Protein AF-A0A930A304-F1 (afdb_monomer_lite)

pLDDT: mean 91.07, std 5.42, range [70.44, 96.88]

Sequence (65 aa):
YLCNGKTEGIHHDNILDTAPQCAEEVHTLIHEKLNDITSVFDDFGHHENLTNRYKALSDWLEKQL

Radius of gyration: 12.87 Å; chains: 1; bounding box: 31×22×32 Å

Secondary structure (DSSP, 8-state):
-EEEETTTTTTTTTTTTTHHHHHHHHHHHHHHH-TT--EEEES--TTSSHHHHHHHHHHHHHTT-

Structure (mmCIF, N/CA/C/O backbone):
data_AF-A0A930A304-F1
#
_entry.id   AF-A0A930A304-F1
#
loop_
_atom_site.group_PDB
_atom_site.id
_atom_site.type_symbol
_atom_site.label_atom_id
_atom_site.label_alt_id
_atom_site.label_comp_id
_atom_site.label_asym_id
_atom_site.label_entity_id
_atom_site.label_seq_id
_atom_site.pdbx_PDB_ins_code
_atom_site.Cartn_x
_atom_site.Cartn_y
_atom_site.Cartn_z
_atom_site.occupancy
_atom_site.B_iso_or_equiv
_atom_site.auth_seq_id
_atom_site.auth_comp_id
_atom_site.auth_asym_id
_atom_site.auth_atom_id
_atom_site.pdbx_PDB_model_num
ATOM 1 N N . TYR A 1 1 ? -3.546 -1.696 8.789 1.00 89.19 1 TYR A N 1
ATOM 2 C CA . TYR A 1 1 ? -3.145 -0.750 7.736 1.00 89.19 1 TYR A CA 1
ATOM 3 C C . TYR A 1 1 ? -2.028 -1.379 6.920 1.00 89.19 1 TYR A C 1
ATOM 5 O O . TYR A 1 1 ? -0.975 -1.653 7.482 1.00 89.19 1 TYR A O 1
ATOM 13 N N . LEU A 1 2 ? -2.267 -1.655 5.641 1.00 93.56 2 LEU A N 1
ATOM 14 C CA . LEU A 1 2 ? -1.263 -2.096 4.673 1.00 93.56 2 LEU A CA 1
ATOM 15 C C . LEU A 1 2 ? -1.140 -1.016 3.598 1.00 93.56 2 LEU A C 1
ATOM 17 O O . LEU A 1 2 ? -2.159 -0.556 3.090 1.00 93.56 2 LEU A O 1
ATOM 21 N N . CYS A 1 3 ? 0.082 -0.617 3.255 1.00 94.38 3 CYS A N 1
ATOM 22 C CA . CYS A 1 3 ? 0.338 0.324 2.169 1.00 94.38 3 CYS A CA 1
ATOM 23 C C . CYS A 1 3 ? 1.457 -0.212 1.277 1.00 94.38 3 CYS A C 1
ATOM 25 O O . CYS A 1 3 ? 2.558 -0.455 1.770 1.00 94.38 3 CYS A O 1
ATOM 27 N N . ASN A 1 4 ? 1.166 -0.402 -0.009 1.00 94.00 4 ASN A N 1
ATOM 28 C CA . ASN A 1 4 ? 2.145 -0.777 -1.028 1.00 94.00 4 ASN A CA 1
ATOM 29 C C . ASN A 1 4 ? 2.092 0.199 -2.202 1.00 94.00 4 ASN A C 1
ATOM 31 O O . ASN A 1 4 ? 1.121 0.936 -2.374 1.00 94.00 4 ASN A O 1
ATOM 35 N N . GLY A 1 5 ? 3.148 0.163 -3.005 1.00 93.25 5 GLY A N 1
ATOM 36 C CA . GLY A 1 5 ? 3.330 0.994 -4.178 1.00 93.25 5 GLY A CA 1
ATOM 37 C C . GLY A 1 5 ? 3.167 0.243 -5.495 1.00 93.25 5 GLY A C 1
ATOM 38 O O . GLY A 1 5 ? 3.658 -0.877 -5.625 1.00 93.25 5 GLY A O 1
ATOM 39 N N . LYS A 1 6 ? 2.526 0.851 -6.496 1.00 91.94 6 LYS A N 1
ATOM 40 C CA . LYS A 1 6 ? 2.356 0.262 -7.840 1.00 91.94 6 LYS A CA 1
ATOM 41 C C . LYS A 1 6 ? 3.633 0.248 -8.670 1.00 91.94 6 LYS A C 1
ATOM 43 O O . LYS A 1 6 ? 3.728 -0.516 -9.623 1.00 91.94 6 LYS A O 1
ATOM 48 N N . THR A 1 7 ? 4.601 1.092 -8.333 1.00 89.69 7 THR A N 1
ATOM 49 C CA . THR A 1 7 ? 5.900 1.167 -9.018 1.00 89.69 7 THR A CA 1
ATOM 50 C C . THR A 1 7 ? 7.020 0.548 -8.182 1.00 89.69 7 THR A C 1
ATOM 52 O O . THR A 1 7 ? 8.202 0.795 -8.423 1.00 89.69 7 THR A O 1
ATOM 55 N N . GLU A 1 8 ? 6.667 -0.284 -7.194 1.00 86.00 8 GLU A N 1
ATOM 56 C CA . GLU A 1 8 ? 7.627 -1.089 -6.442 1.00 86.00 8 GLU A CA 1
ATOM 57 C C . GLU A 1 8 ? 8.534 -1.877 -7.399 1.00 86.00 8 GLU A C 1
ATOM 59 O O . GLU A 1 8 ? 8.072 -2.434 -8.391 1.00 86.00 8 GLU A O 1
ATOM 64 N N . GLY A 1 9 ? 9.835 -1.934 -7.112 1.00 81.75 9 GLY A N 1
ATOM 65 C CA . GLY A 1 9 ? 10.764 -2.731 -7.914 1.00 81.75 9 GLY A CA 1
ATOM 66 C C . GLY A 1 9 ? 11.351 -2.042 -9.147 1.00 81.75 9 GLY A C 1
ATOM 67 O O . GLY A 1 9 ? 12.403 -2.484 -9.603 1.00 81.75 9 GLY A O 1
ATOM 68 N N . ILE A 1 10 ? 10.789 -0.915 -9.613 1.00 81.31 10 ILE A N 1
ATOM 69 C CA . ILE A 1 10 ? 11.260 -0.211 -10.828 1.00 81.31 10 ILE A CA 1
ATOM 70 C C . ILE A 1 10 ? 12.729 0.254 -10.753 1.00 81.31 10 ILE A C 1
ATOM 72 O O . ILE A 1 10 ? 13.375 0.486 -11.770 1.00 81.31 10 ILE A O 1
ATOM 76 N N . HIS A 1 11 ? 13.274 0.377 -9.541 1.00 78.75 11 HIS A N 1
ATOM 77 C CA . HIS A 1 11 ? 14.658 0.785 -9.279 1.00 78.75 11 HIS A CA 1
ATOM 78 C C . HIS A 1 11 ? 15.571 -0.364 -8.815 1.00 78.75 11 HIS A C 1
ATOM 80 O O . HIS A 1 11 ? 16.674 -0.107 -8.337 1.00 78.75 11 HIS A O 1
ATOM 86 N N . HIS A 1 12 ? 15.128 -1.620 -8.925 1.00 80.69 12 HIS A N 1
ATOM 87 C CA . HIS A 1 12 ? 15.845 -2.799 -8.422 1.00 80.69 12 HIS A CA 1
ATOM 88 C C . HIS A 1 12 ? 16.264 -3.768 -9.533 1.00 80.69 12 HIS A C 1
ATOM 90 O O . HIS A 1 12 ? 16.159 -4.982 -9.354 1.00 80.69 12 HIS A O 1
ATOM 96 N N . ASP A 1 13 ? 16.701 -3.240 -10.682 1.00 81.44 13 ASP A N 1
ATOM 97 C CA . ASP A 1 13 ? 17.135 -4.026 -11.851 1.00 81.44 13 ASP A CA 1
ATOM 98 C C . ASP A 1 13 ? 16.163 -5.163 -12.194 1.00 81.44 13 ASP A C 1
ATOM 100 O O . ASP A 1 13 ? 16.561 -6.260 -12.589 1.00 81.44 13 ASP A O 1
ATOM 104 N N . ASN A 1 14 ? 14.873 -4.905 -11.977 1.00 70.44 14 ASN A N 1
ATOM 105 C CA . ASN A 1 14 ? 13.774 -5.807 -12.268 1.00 70.44 14 ASN A CA 1
ATOM 106 C C . ASN A 1 14 ? 13.722 -7.119 -11.461 1.00 70.44 14 ASN A C 1
ATOM 108 O O . ASN A 1 14 ? 12.873 -7.977 -11.704 1.00 70.44 14 ASN A O 1
ATOM 112 N N . ILE A 1 15 ? 14.556 -7.266 -10.425 1.00 84.38 15 ILE A N 1
ATOM 113 C CA . ILE A 1 15 ? 14.505 -8.406 -9.485 1.00 84.38 15 ILE A CA 1
ATOM 114 C C . ILE A 1 15 ? 13.140 -8.480 -8.782 1.00 84.38 15 ILE A C 1
ATOM 116 O O . ILE A 1 15 ? 12.687 -9.554 -8.386 1.00 84.38 15 ILE A O 1
ATOM 120 N N . LEU A 1 16 ? 12.483 -7.330 -8.637 1.00 85.50 16 LEU A N 1
ATOM 121 C CA . LEU A 1 16 ? 11.191 -7.171 -7.979 1.00 85.50 16 LEU A CA 1
ATOM 122 C C . LEU A 1 16 ? 10.074 -6.789 -8.963 1.00 85.50 16 LEU A C 1
ATOM 124 O O . LEU A 1 16 ? 9.065 -6.243 -8.532 1.00 85.50 16 LEU A O 1
ATOM 128 N N . ASP A 1 17 ? 10.214 -7.089 -10.258 1.00 85.31 17 ASP A N 1
ATOM 129 C CA . ASP A 1 17 ? 9.214 -6.733 -11.283 1.00 85.31 17 ASP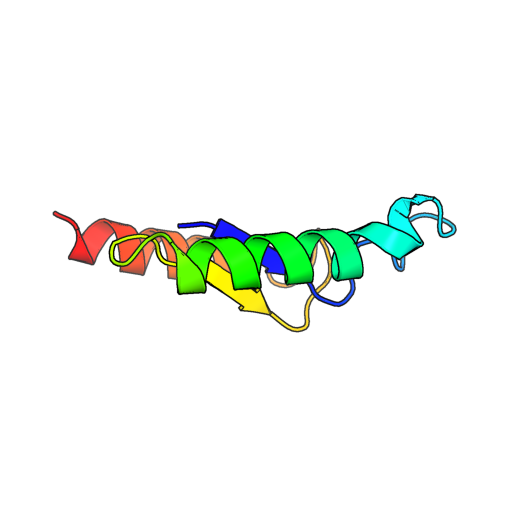 A CA 1
ATOM 130 C C . ASP A 1 17 ? 7.809 -7.263 -10.981 1.00 85.31 17 ASP A C 1
ATOM 132 O O . ASP A 1 17 ? 6.810 -6.643 -11.336 1.00 85.31 17 ASP A O 1
ATOM 136 N N . THR A 1 18 ? 7.713 -8.406 -10.302 1.00 90.50 18 THR A N 1
ATOM 137 C CA . THR A 1 18 ? 6.424 -8.996 -9.929 1.00 90.50 18 THR A CA 1
ATOM 138 C C . THR A 1 18 ? 5.876 -8.452 -8.610 1.00 90.50 18 THR A C 1
ATOM 140 O O . THR A 1 18 ? 4.766 -8.812 -8.230 1.00 90.50 18 THR A O 1
ATOM 143 N N . ALA A 1 19 ? 6.620 -7.611 -7.883 1.00 90.62 19 ALA A N 1
ATOM 144 C CA . ALA A 1 19 ? 6.198 -7.110 -6.577 1.00 90.62 19 ALA A CA 1
ATOM 145 C C . ALA A 1 19 ? 4.886 -6.305 -6.638 1.00 90.62 19 ALA A C 1
ATOM 147 O O . ALA A 1 19 ? 4.022 -6.573 -5.798 1.00 90.62 19 ALA A O 1
ATOM 148 N N . PRO A 1 20 ? 4.660 -5.407 -7.622 1.00 92.06 20 PRO A N 1
ATOM 149 C CA . PRO A 1 20 ? 3.376 -4.724 -7.762 1.00 92.06 20 PRO A CA 1
ATOM 150 C C . PRO A 1 20 ? 2.214 -5.685 -8.023 1.00 92.06 20 PRO A C 1
ATOM 152 O O . PRO A 1 20 ? 1.164 -5.546 -7.404 1.00 92.06 20 PRO A O 1
ATOM 155 N N . GLN A 1 21 ? 2.411 -6.689 -8.883 1.00 93.50 21 GLN A N 1
ATOM 156 C CA . GLN A 1 21 ? 1.373 -7.673 -9.197 1.00 93.50 21 GLN A CA 1
ATOM 157 C C . GLN A 1 21 ? 1.018 -8.523 -7.969 1.00 93.50 21 GLN A C 1
ATOM 159 O O . GLN A 1 21 ? -0.152 -8.660 -7.624 1.00 93.50 21 GLN A O 1
ATOM 164 N N . CYS A 1 22 ? 2.024 -9.030 -7.251 1.00 93.88 22 CYS A N 1
ATOM 165 C CA . CYS A 1 22 ? 1.804 -9.760 -6.003 1.00 93.88 22 CYS A CA 1
ATOM 166 C C . CYS A 1 22 ? 1.102 -8.888 -4.949 1.00 93.88 22 CYS A C 1
ATOM 168 O O . CYS A 1 22 ? 0.240 -9.374 -4.219 1.00 93.88 22 CYS A O 1
ATOM 170 N N . ALA A 1 23 ? 1.468 -7.605 -4.849 1.00 94.75 23 ALA A N 1
ATOM 171 C CA . ALA A 1 23 ? 0.811 -6.680 -3.936 1.00 94.75 23 ALA A CA 1
ATOM 172 C C . ALA A 1 23 ? -0.664 -6.500 -4.312 1.00 94.75 23 ALA A C 1
ATOM 174 O O . ALA A 1 23 ? -1.519 -6.635 -3.441 1.00 94.75 23 ALA A O 1
ATOM 175 N N . GLU A 1 24 ? -0.976 -6.264 -5.587 1.00 95.25 24 GLU A N 1
ATOM 176 C CA . GLU A 1 24 ? -2.353 -6.123 -6.069 1.00 95.25 24 GLU A CA 1
ATOM 177 C C . GLU A 1 24 ? -3.224 -7.319 -5.668 1.00 95.25 24 GLU A C 1
ATOM 179 O O . GLU A 1 24 ? -4.275 -7.127 -5.056 1.00 95.25 24 GLU A O 1
ATOM 184 N N . GLU A 1 25 ? -2.748 -8.545 -5.904 1.00 96.31 25 GLU A N 1
ATOM 185 C CA . GLU A 1 25 ? -3.457 -9.773 -5.520 1.00 96.31 25 GLU A CA 1
ATOM 186 C C . GLU A 1 25 ? -3.746 -9.828 -4.009 1.00 96.31 25 GLU A C 1
ATOM 188 O O . GLU A 1 25 ? -4.856 -10.165 -3.588 1.00 96.31 25 GLU A O 1
ATOM 193 N N . VAL A 1 26 ? -2.774 -9.445 -3.175 1.00 95.12 26 VAL A N 1
ATOM 194 C CA . VAL A 1 26 ? -2.948 -9.376 -1.716 1.00 95.12 26 VAL A CA 1
ATOM 195 C C . VAL A 1 26 ? -3.965 -8.302 -1.322 1.00 95.12 26 VAL A C 1
ATOM 197 O O . VAL A 1 26 ? -4.823 -8.566 -0.479 1.00 95.12 26 VAL A O 1
ATOM 200 N N . HIS A 1 27 ? -3.907 -7.110 -1.925 1.00 96.12 27 HIS A N 1
ATOM 201 C CA . HIS A 1 27 ? -4.865 -6.027 -1.665 1.00 96.12 27 HIS A CA 1
ATOM 202 C C . HIS A 1 27 ? -6.289 -6.452 -2.042 1.00 96.12 27 HIS A C 1
ATOM 204 O O . HIS A 1 27 ? -7.209 -6.256 -1.246 1.00 96.12 27 HIS A O 1
ATOM 210 N N . THR A 1 28 ? -6.476 -7.104 -3.193 1.00 95.00 28 THR A N 1
ATOM 211 C CA . THR A 1 28 ? -7.770 -7.674 -3.600 1.00 95.00 28 THR A CA 1
ATOM 212 C C . THR A 1 28 ? -8.280 -8.688 -2.577 1.00 95.00 28 THR A C 1
ATOM 214 O O . THR A 1 28 ? -9.412 -8.568 -2.111 1.00 95.00 28 THR A O 1
ATOM 217 N N . LEU A 1 29 ? -7.444 -9.644 -2.158 1.00 95.56 29 LEU A N 1
ATOM 218 C CA . LEU A 1 29 ? -7.829 -10.652 -1.165 1.00 95.56 29 LEU A CA 1
ATOM 219 C C . LEU A 1 29 ? -8.199 -10.034 0.190 1.00 95.56 29 LEU A C 1
ATOM 221 O O . LEU A 1 29 ? -9.161 -10.473 0.821 1.00 95.56 29 LEU A O 1
ATOM 225 N N . ILE A 1 30 ? -7.468 -9.012 0.641 1.00 94.50 30 ILE A N 1
ATOM 226 C CA . ILE A 1 30 ? -7.794 -8.288 1.876 1.00 94.50 30 ILE A CA 1
ATOM 227 C C . ILE A 1 30 ? -9.166 -7.627 1.745 1.00 94.50 30 ILE A C 1
ATOM 229 O O . ILE A 1 30 ? -10.006 -7.831 2.618 1.00 94.50 30 ILE A O 1
ATOM 233 N N . HIS A 1 31 ? -9.422 -6.909 0.648 1.00 91.50 31 HIS A N 1
ATOM 234 C CA . HIS A 1 31 ? -10.713 -6.259 0.413 1.00 91.50 31 HIS A CA 1
ATOM 235 C C . HIS A 1 31 ? -11.886 -7.246 0.340 1.00 91.50 31 HIS A C 1
ATOM 237 O O . HIS A 1 31 ? -12.983 -6.917 0.781 1.00 91.50 31 HIS A O 1
ATOM 243 N N . GLU A 1 32 ? -11.673 -8.453 -0.185 1.00 93.56 32 GLU A N 1
ATOM 244 C CA . GLU A 1 32 ? -12.715 -9.481 -0.260 1.00 93.56 32 GLU A CA 1
ATOM 245 C C . GLU A 1 32 ? -12.995 -10.181 1.074 1.00 93.56 32 GLU A C 1
ATOM 247 O O . GLU A 1 32 ? -14.113 -10.650 1.302 1.00 93.56 32 GLU A O 1
ATOM 252 N N . LYS A 1 33 ? -11.973 -10.355 1.920 1.00 94.00 33 LYS A N 1
ATOM 253 C CA . LYS A 1 33 ? -12.053 -11.234 3.099 1.00 94.00 33 LYS A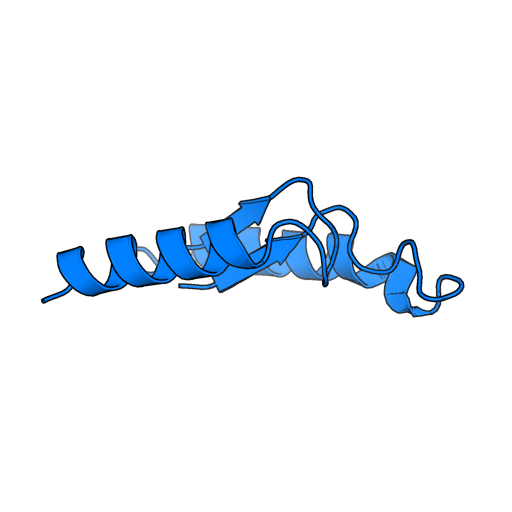 CA 1
ATOM 254 C C . LYS A 1 33 ? -12.126 -10.488 4.424 1.00 94.00 33 LYS A C 1
ATOM 256 O O . LYS A 1 33 ? -12.587 -11.076 5.400 1.00 94.00 33 LYS A O 1
ATOM 261 N N . LEU A 1 34 ? -11.645 -9.248 4.489 1.00 92.25 34 LEU A N 1
ATOM 262 C CA . LEU A 1 34 ? -11.402 -8.535 5.741 1.00 92.25 34 LEU A CA 1
ATOM 263 C C . LEU A 1 34 ? -12.008 -7.129 5.674 1.00 92.25 34 LEU A C 1
ATOM 265 O O . LEU A 1 34 ? -11.505 -6.250 4.984 1.00 92.25 34 LEU A O 1
ATOM 269 N N . ASN A 1 35 ? -13.078 -6.909 6.441 1.00 83.50 35 ASN A N 1
ATOM 270 C CA . ASN A 1 35 ? -13.804 -5.633 6.443 1.00 83.50 35 ASN A CA 1
ATOM 271 C C . ASN A 1 35 ? -13.122 -4.544 7.291 1.00 83.50 35 ASN A C 1
ATOM 273 O O . ASN A 1 35 ? -13.302 -3.360 7.02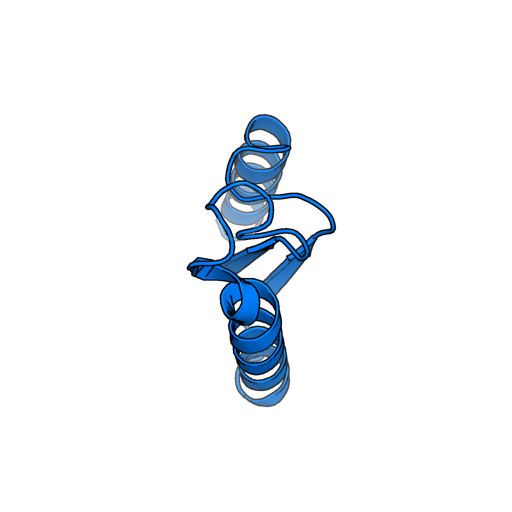1 1.00 83.50 35 ASN A O 1
ATOM 277 N N . ASP A 1 36 ? -12.310 -4.936 8.279 1.00 85.25 36 ASP A N 1
ATOM 278 C CA . ASP A 1 36 ? -11.727 -4.018 9.272 1.00 85.25 36 ASP A CA 1
ATOM 279 C C . ASP A 1 36 ? -10.239 -3.715 9.020 1.00 85.25 36 ASP A C 1
ATOM 281 O O . ASP A 1 36 ? -9.523 -3.220 9.893 1.00 85.25 36 ASP A O 1
ATOM 285 N N . ILE A 1 37 ? -9.737 -4.017 7.818 1.00 88.38 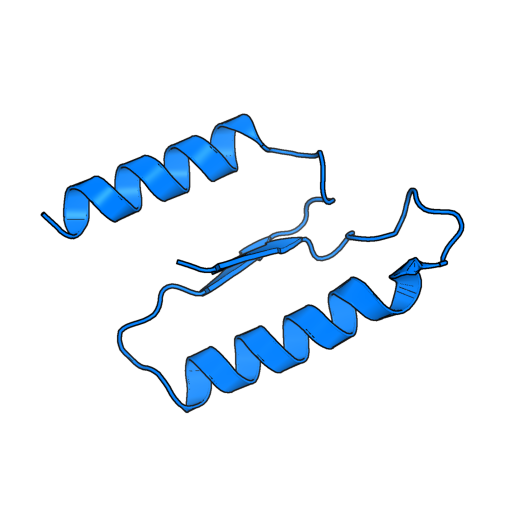37 ILE A N 1
ATOM 286 C CA . ILE A 1 37 ? -8.360 -3.709 7.428 1.00 88.38 37 ILE A CA 1
ATOM 287 C C . ILE A 1 37 ? -8.350 -2.603 6.382 1.00 88.38 37 ILE A C 1
ATOM 289 O O . ILE A 1 37 ? -8.893 -2.731 5.291 1.00 88.38 37 ILE A O 1
ATOM 293 N N . THR A 1 38 ? -7.640 -1.520 6.688 1.00 93.19 38 THR A N 1
ATOM 294 C CA . THR A 1 38 ? -7.291 -0.516 5.682 1.00 93.19 38 THR A CA 1
ATOM 295 C C . THR A 1 38 ? -6.143 -1.021 4.815 1.00 93.19 38 THR A C 1
ATOM 297 O O . THR A 1 38 ? -5.056 -1.291 5.333 1.00 93.19 38 THR A O 1
ATOM 300 N N . SER A 1 39 ? -6.403 -1.113 3.513 1.00 94.75 39 SER A N 1
ATOM 301 C CA . SER A 1 39 ? -5.463 -1.497 2.460 1.00 94.75 39 SER A CA 1
ATOM 302 C C . SER A 1 39 ? -5.342 -0.342 1.464 1.00 94.75 39 SER A C 1
ATOM 304 O O . SER A 1 39 ? -6.356 0.178 1.003 1.00 94.75 39 SER A O 1
ATOM 306 N N . VAL A 1 40 ? -4.118 0.112 1.195 1.00 94.19 40 VAL A N 1
ATOM 307 C CA . VAL A 1 40 ? -3.811 1.240 0.305 1.00 94.19 40 VAL A CA 1
ATOM 308 C C . VAL A 1 40 ? -2.782 0.800 -0.731 1.00 94.19 40 VAL A C 1
ATOM 310 O O . VAL A 1 40 ? -1.709 0.317 -0.372 1.00 94.19 40 VAL A O 1
ATOM 313 N N . PHE A 1 41 ? -3.094 0.998 -2.009 1.00 94.50 41 PHE A N 1
ATOM 314 C CA . PHE A 1 41 ? -2.188 0.694 -3.113 1.00 94.50 41 PHE A CA 1
ATOM 315 C C . PHE A 1 41 ? -1.973 1.949 -3.966 1.00 94.50 41 PHE A C 1
ATOM 317 O O . PHE A 1 41 ? -2.804 2.292 -4.811 1.00 94.50 41 PHE A O 1
ATOM 324 N N . ASP A 1 42 ? -0.910 2.692 -3.658 1.00 94.62 42 ASP A N 1
ATOM 325 C CA . ASP A 1 42 ? -0.648 4.024 -4.214 1.00 94.62 42 ASP A CA 1
ATOM 326 C C . ASP A 1 42 ? 0.276 3.982 -5.446 1.00 94.62 42 ASP A C 1
ATOM 328 O O . ASP A 1 42 ? 0.811 2.938 -5.807 1.00 94.62 42 ASP A O 1
ATOM 332 N N . ASP A 1 43 ? 0.445 5.112 -6.133 1.00 94.00 43 ASP A N 1
ATOM 333 C CA . ASP A 1 43 ? 1.184 5.171 -7.404 1.00 94.00 43 ASP A CA 1
ATOM 334 C C . ASP A 1 43 ? 2.718 5.298 -7.236 1.00 94.00 43 ASP A C 1
ATOM 336 O O . ASP A 1 43 ? 3.422 5.539 -8.214 1.00 94.00 43 ASP A O 1
ATOM 340 N N . PHE A 1 44 ? 3.249 5.162 -6.015 1.00 92.69 44 PHE A N 1
ATOM 341 C CA . PHE A 1 44 ? 4.647 5.471 -5.683 1.00 92.69 44 PHE A CA 1
ATOM 342 C C . PHE A 1 44 ? 5.504 4.221 -5.483 1.00 92.69 44 PHE A C 1
ATOM 344 O O . PHE A 1 44 ? 4.996 3.176 -5.100 1.00 92.69 44 PHE A O 1
ATOM 351 N N . GLY A 1 45 ? 6.819 4.332 -5.652 1.00 88.00 45 GLY A N 1
ATOM 352 C CA . GLY A 1 45 ? 7.770 3.254 -5.378 1.00 88.00 45 GLY A CA 1
ATOM 353 C C . GLY A 1 45 ? 8.069 3.079 -3.885 1.00 88.00 45 GLY A C 1
ATOM 354 O O . GLY A 1 45 ? 7.551 3.798 -3.023 1.00 88.00 45 GLY A O 1
ATOM 355 N N . HIS A 1 46 ? 8.956 2.137 -3.560 1.00 82.94 46 HIS A N 1
ATOM 356 C CA . HIS A 1 46 ? 9.246 1.742 -2.175 1.00 82.94 46 HIS A CA 1
ATOM 357 C C . HIS A 1 46 ? 9.687 2.915 -1.288 1.00 82.94 46 HIS A C 1
ATOM 359 O O . HIS A 1 46 ? 9.162 3.141 -0.197 1.00 82.94 46 HIS A O 1
ATOM 365 N N . HIS A 1 47 ? 10.647 3.692 -1.788 1.00 86.88 47 HIS A N 1
ATOM 366 C CA . HIS A 1 47 ? 11.261 4.809 -1.070 1.00 86.88 47 HIS A CA 1
ATOM 367 C C . HIS A 1 47 ? 10.634 6.166 -1.396 1.00 86.88 47 HIS A C 1
ATOM 369 O O . HIS A 1 47 ? 11.063 7.198 -0.877 1.00 86.88 47 HIS A O 1
ATOM 375 N N . GLU A 1 48 ? 9.615 6.179 -2.245 1.00 91.06 48 GLU A N 1
ATOM 376 C CA . GLU A 1 48 ? 8.919 7.392 -2.630 1.00 91.06 48 GLU A CA 1
ATOM 377 C C . GLU A 1 48 ? 7.800 7.712 -1.631 1.00 91.06 48 GLU A C 1
ATOM 379 O O . GLU A 1 48 ? 7.254 6.839 -0.956 1.00 91.06 48 GLU A O 1
ATOM 384 N N . ASN A 1 49 ? 7.459 8.999 -1.517 1.00 92.69 49 ASN A N 1
ATOM 385 C CA . ASN A 1 49 ? 6.300 9.478 -0.757 1.00 92.69 49 ASN A CA 1
ATOM 386 C C . ASN A 1 49 ? 6.244 9.068 0.740 1.00 92.69 49 ASN A C 1
ATOM 388 O O . ASN A 1 49 ? 5.192 9.164 1.376 1.00 92.69 49 ASN A O 1
ATOM 392 N N . LEU A 1 50 ? 7.372 8.648 1.333 1.00 93.19 50 LEU A N 1
ATOM 393 C CA . LEU A 1 50 ? 7.445 8.105 2.698 1.00 93.19 50 LEU A CA 1
ATOM 394 C C . LEU A 1 50 ? 6.814 9.024 3.750 1.00 93.19 50 LEU A C 1
ATOM 396 O O . LEU A 1 50 ? 6.024 8.564 4.568 1.00 93.19 50 LEU A O 1
ATOM 400 N N . THR A 1 51 ? 7.112 10.326 3.718 1.00 95.19 51 THR A N 1
ATOM 401 C CA . THR A 1 51 ? 6.561 11.297 4.680 1.00 95.19 51 THR A CA 1
ATOM 402 C C . THR A 1 51 ? 5.033 11.308 4.673 1.00 95.19 51 THR A C 1
ATOM 404 O O . THR A 1 51 ? 4.413 11.293 5.736 1.00 95.19 51 THR A O 1
ATOM 407 N N . ASN A 1 52 ? 4.415 11.277 3.490 1.00 95.44 52 ASN A N 1
ATOM 408 C CA . ASN A 1 52 ? 2.959 11.257 3.371 1.00 95.44 52 ASN A CA 1
ATOM 409 C C . ASN A 1 52 ? 2.379 9.899 3.784 1.00 95.44 52 ASN A C 1
ATOM 411 O O . ASN A 1 52 ? 1.342 9.872 4.442 1.00 95.44 52 ASN A O 1
ATOM 415 N N . ARG A 1 53 ? 3.060 8.783 3.482 1.00 95.38 53 ARG A N 1
ATOM 416 C CA . ARG A 1 53 ? 2.662 7.442 3.953 1.00 95.38 53 ARG A CA 1
ATOM 417 C C . ARG A 1 53 ? 2.687 7.348 5.483 1.00 95.38 53 ARG A C 1
ATOM 419 O O . ARG A 1 53 ? 1.732 6.848 6.074 1.00 95.38 53 ARG A O 1
ATOM 426 N N . TYR A 1 54 ? 3.724 7.882 6.133 1.00 95.44 54 TYR A N 1
ATOM 427 C CA . TYR A 1 54 ? 3.798 7.941 7.597 1.00 95.44 54 TYR A CA 1
ATOM 428 C C . TYR A 1 54 ? 2.721 8.841 8.193 1.00 95.44 54 TYR A C 1
ATOM 430 O O . TYR A 1 54 ? 2.096 8.466 9.184 1.00 95.44 54 TYR A O 1
ATOM 438 N N . LYS A 1 55 ? 2.454 9.997 7.574 1.00 96.88 55 LYS A N 1
ATOM 439 C CA . LYS A 1 55 ? 1.351 10.858 8.000 1.00 96.88 55 LYS A CA 1
ATOM 440 C C . LYS A 1 55 ? 0.001 10.144 7.889 1.00 96.88 55 LYS A C 1
ATOM 442 O O . LYS A 1 55 ? -0.756 10.155 8.851 1.00 96.88 55 LYS A O 1
ATOM 447 N N . ALA A 1 56 ? -0.283 9.494 6.762 1.00 95.25 56 ALA A N 1
ATOM 448 C CA . ALA A 1 56 ? -1.529 8.756 6.559 1.00 95.25 56 ALA A CA 1
ATOM 449 C C . ALA A 1 56 ? -1.704 7.619 7.578 1.00 95.25 56 ALA A C 1
ATOM 451 O O . ALA A 1 56 ? -2.800 7.426 8.100 1.00 95.25 56 ALA A O 1
ATOM 452 N N . LEU A 1 57 ? -0.619 6.908 7.908 1.00 95.12 57 LEU A N 1
ATOM 453 C CA . LEU A 1 57 ? -0.623 5.903 8.970 1.00 95.12 57 LEU A CA 1
ATOM 454 C C . LEU A 1 57 ? -0.926 6.525 10.342 1.00 95.12 57 LEU A C 1
ATOM 456 O O . LEU A 1 57 ? -1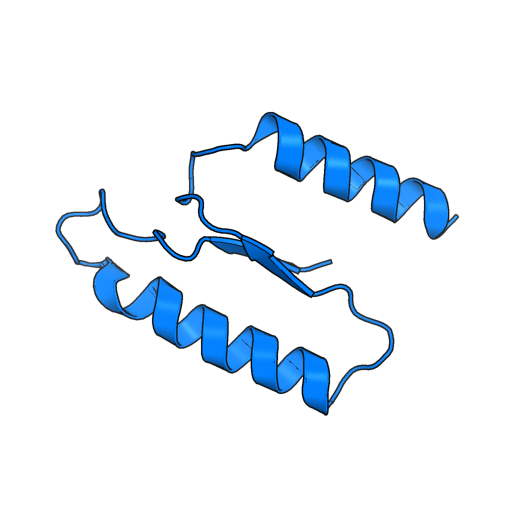.745 5.980 11.076 1.00 95.12 57 LEU A O 1
ATOM 460 N N . SER A 1 58 ? -0.298 7.656 10.679 1.00 96.88 58 SER A N 1
ATOM 461 C CA . SER A 1 58 ? -0.550 8.372 11.939 1.00 96.88 58 SER A CA 1
ATOM 462 C C . SER A 1 58 ? -2.009 8.819 12.044 1.00 96.88 58 SER A C 1
ATOM 464 O O . SER A 1 58 ? -2.681 8.491 13.017 1.00 96.88 58 SER A O 1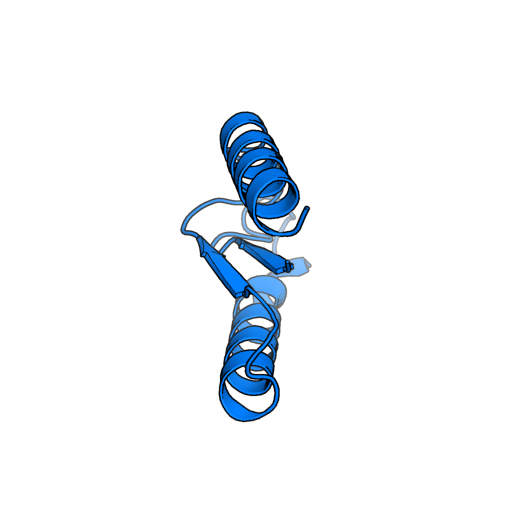
ATOM 466 N N . ASP A 1 59 ? -2.526 9.479 11.004 1.00 95.88 59 ASP A N 1
ATOM 467 C CA . ASP A 1 59 ? -3.915 9.944 10.941 1.00 95.88 59 ASP A CA 1
ATOM 468 C C . ASP A 1 59 ? -4.910 8.770 11.020 1.00 95.88 59 ASP A C 1
ATOM 470 O O . ASP A 1 59 ? -6.018 8.911 11.540 1.00 95.88 59 ASP A O 1
ATOM 474 N N . TRP A 1 60 ? -4.547 7.605 10.471 1.00 95.06 60 TRP A N 1
ATOM 475 C CA . TRP A 1 60 ? -5.352 6.393 10.588 1.00 95.06 60 TRP A CA 1
ATOM 476 C C . TRP A 1 60 ? -5.353 5.854 12.020 1.00 95.06 60 TRP A C 1
ATOM 478 O O . TRP A 1 60 ? -6.430 5.568 12.537 1.00 95.06 60 TRP A O 1
ATOM 488 N N . LEU A 1 61 ? -4.182 5.754 12.661 1.00 95.06 61 LEU A N 1
ATOM 489 C CA . LEU A 1 61 ? -4.035 5.280 14.042 1.00 95.06 61 LEU A CA 1
ATOM 490 C C . LEU A 1 61 ? -4.813 6.154 15.028 1.00 95.06 61 LEU A C 1
ATOM 492 O O . LEU A 1 61 ? -5.514 5.617 15.878 1.00 95.06 61 LEU A O 1
ATOM 496 N N . GLU A 1 62 ? -4.750 7.479 14.880 1.00 96.75 62 GLU A N 1
ATOM 497 C CA . GLU A 1 62 ? -5.502 8.420 15.720 1.00 96.75 62 GLU A CA 1
ATOM 498 C C . GLU A 1 62 ? -7.018 8.197 15.657 1.00 96.75 62 GLU A C 1
ATOM 500 O O . GLU A 1 62 ? -7.704 8.407 16.650 1.00 96.75 62 GLU A O 1
ATOM 505 N N . LYS A 1 63 ? -7.550 7.735 14.518 1.00 93.12 63 LYS A N 1
ATOM 506 C CA . LYS A 1 63 ? -8.978 7.406 14.358 1.00 93.12 63 LYS A CA 1
ATOM 507 C C . LYS A 1 63 ? -9.372 6.048 14.942 1.00 93.12 63 LYS A C 1
ATOM 509 O O . LYS A 1 63 ? -10.565 5.775 15.024 1.00 93.12 63 LYS A O 1
ATOM 514 N N . GLN A 1 64 ? -8.402 5.182 15.247 1.00 89.19 64 GLN A N 1
ATOM 515 C CA . GLN A 1 64 ? -8.656 3.875 15.867 1.00 89.19 64 GLN A CA 1
ATOM 516 C C . GLN A 1 64 ? -8.623 3.928 17.404 1.00 89.19 64 GLN A C 1
ATOM 518 O O . GLN A 1 64 ? -8.995 2.939 18.036 1.00 89.19 64 GLN A O 1
ATOM 523 N N . LEU A 1 65 ? -8.134 5.030 17.989 1.00 82.88 65 LEU A N 1
ATOM 524 C CA . LEU A 1 65 ? -8.139 5.291 19.435 1.00 82.88 65 LEU A CA 1
ATOM 525 C C . LEU A 1 65 ? -9.527 5.736 19.912 1.00 82.88 65 LEU A C 1
ATOM 527 O O . LEU A 1 65 ? -9.898 5.321 21.033 1.00 82.88 65 LEU A O 1
#

Foldseek 3Di:
DAEAALCECVPVPCPCVCVNVVLVVVLVVCVVPPPPDDYYYYHDYDPPPVVVVVVVVVVVVVVVD